Protein AF-A0A2V9JWK2-F1 (afdb_monomer_lite)

Sequence (84 aa):
HETFLTDVEEELLKLGADVNARNKDGETPIFTTVDDDAIPLFIEHGADLTIRNNKGETVMEAAKEKGPLREEAFRKAIQKLNQR

pLDDT: mean 85.66, std 12.1, range [39.34, 97.56]

Foldseek 3Di:
DPDPVLVVLLVCLVVVNDQCDQDPQQDGPLLVDPDLVNLLVSVVSPRDQCGAGNVRDGSLRSQVVVHDVSNVSNVVSVVVVVVD

Structure (mmCIF, N/CA/C/O backbone):
data_AF-A0A2V9JWK2-F1
#
_entry.id   AF-A0A2V9JWK2-F1
#
loop_
_atom_site.group_PDB
_atom_site.id
_atom_site.type_symbol
_atom_site.label_atom_id
_atom_site.label_alt_id
_atom_site.label_comp_id
_atom_site.label_asym_id
_atom_site.label_entity_id
_atom_site.label_seq_id
_atom_site.pdbx_PDB_ins_code
_atom_site.Cartn_x
_atom_site.Cartn_y
_atom_site.Cartn_z
_atom_site.occupancy
_atom_site.B_iso_or_equiv
_atom_site.auth_seq_id
_atom_site.auth_comp_id
_atom_site.auth_asym_id
_atom_site.auth_atom_id
_atom_site.pdbx_PDB_model_num
ATOM 1 N N . HIS A 1 1 ? 1.462 22.079 -5.849 1.00 39.34 1 HIS A N 1
ATOM 2 C CA . HIS A 1 1 ? 2.629 21.393 -6.424 1.00 39.34 1 HIS A CA 1
ATOM 3 C C . HIS A 1 1 ? 2.171 19.977 -6.698 1.00 39.34 1 HIS A C 1
ATOM 5 O O . HIS A 1 1 ? 2.160 19.184 -5.771 1.00 39.34 1 HIS A O 1
ATOM 11 N N . GLU A 1 2 ? 1.657 19.727 -7.902 1.00 42.12 2 GLU A N 1
ATOM 12 C CA . GLU A 1 2 ? 1.325 18.373 -8.361 1.00 42.12 2 GLU A CA 1
ATOM 13 C C . GLU A 1 2 ? 2.629 17.578 -8.435 1.00 42.12 2 GLU A C 1
ATOM 15 O O . GLU A 1 2 ? 3.614 18.013 -9.040 1.00 42.12 2 GLU A O 1
ATOM 20 N N . THR A 1 3 ? 2.683 16.494 -7.673 1.00 47.03 3 THR A N 1
ATOM 21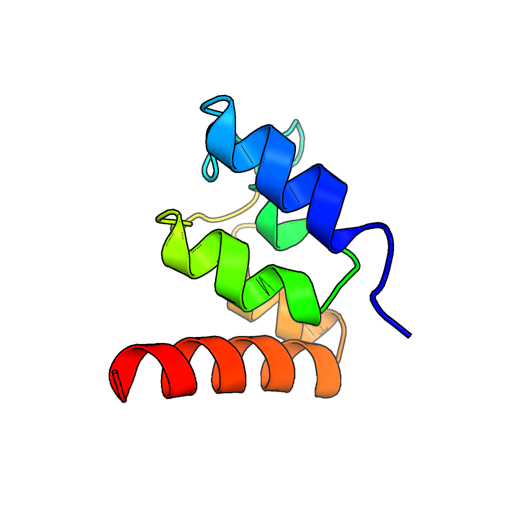 C CA . THR A 1 3 ? 3.843 15.629 -7.523 1.00 47.03 3 THR A CA 1
ATOM 22 C C . THR A 1 3 ? 3.942 14.725 -8.747 1.00 47.03 3 THR A C 1
ATOM 24 O O . THR A 1 3 ? 3.148 13.810 -8.925 1.00 47.03 3 THR A O 1
ATOM 27 N N . PHE A 1 4 ? 4.984 14.961 -9.548 1.00 56.50 4 PHE A N 1
ATOM 28 C CA . PHE A 1 4 ? 5.419 14.224 -10.750 1.00 56.50 4 PHE A CA 1
ATOM 29 C C . PHE A 1 4 ? 5.437 12.679 -10.643 1.00 56.50 4 PHE A C 1
ATOM 31 O O . PHE A 1 4 ? 5.669 11.999 -11.638 1.00 56.50 4 PHE A O 1
ATOM 38 N N . LEU A 1 5 ? 5.294 12.118 -9.438 1.00 58.81 5 LEU A N 1
ATOM 39 C CA . LEU A 1 5 ? 5.308 10.677 -9.184 1.00 58.81 5 LEU A CA 1
ATOM 40 C C . LEU A 1 5 ? 3.924 10.041 -9.365 1.00 58.81 5 LEU A C 1
ATOM 42 O O . LEU A 1 5 ? 3.845 8.939 -9.905 1.00 58.81 5 LEU A O 1
ATOM 46 N N . THR A 1 6 ? 2.854 10.761 -9.007 1.00 63.94 6 THR A N 1
ATOM 47 C CA . THR A 1 6 ? 1.471 10.282 -9.170 1.00 63.94 6 THR A CA 1
ATOM 48 C C . THR A 1 6 ? 1.113 10.059 -10.639 1.00 63.94 6 THR A C 1
ATOM 50 O O . THR A 1 6 ? 0.492 9.050 -10.961 1.00 63.94 6 THR A O 1
ATOM 53 N N . ASP A 1 7 ? 1.605 10.917 -11.538 1.00 71.31 7 ASP A N 1
ATOM 54 C CA . ASP A 1 7 ? 1.389 10.791 -12.985 1.00 71.31 7 ASP A CA 1
ATOM 55 C C . ASP A 1 7 ? 1.976 9.487 -13.551 1.00 71.31 7 ASP A C 1
ATOM 57 O O . ASP A 1 7 ? 1.346 8.820 -14.370 1.00 71.31 7 ASP A O 1
ATOM 61 N N . VAL A 1 8 ? 3.171 9.090 -13.094 1.00 71.94 8 VAL A N 1
ATOM 62 C CA . VAL A 1 8 ? 3.838 7.862 -13.559 1.00 71.94 8 VAL A CA 1
ATOM 63 C C . VAL A 1 8 ? 3.110 6.625 -13.043 1.00 71.94 8 VAL A C 1
ATOM 65 O O . VAL A 1 8 ? 2.906 5.674 -13.796 1.00 71.94 8 VAL A O 1
ATOM 68 N N . GLU A 1 9 ? 2.706 6.621 -11.772 1.00 73.00 9 GLU A N 1
ATOM 69 C CA . GLU A 1 9 ? 1.916 5.523 -11.210 1.00 73.00 9 GLU A CA 1
ATOM 70 C C . GLU A 1 9 ? 0.553 5.425 -11.915 1.00 73.00 9 GLU A C 1
ATOM 72 O O . GLU A 1 9 ? 0.153 4.333 -12.309 1.00 73.00 9 GLU A O 1
ATOM 77 N N . GLU A 1 10 ? -0.120 6.545 -12.188 1.00 74.19 10 GLU A N 1
ATOM 78 C CA . GLU A 1 10 ? -1.393 6.573 -12.918 1.00 74.19 10 GLU A CA 1
ATOM 79 C C . GLU A 1 10 ? -1.255 6.082 -14.359 1.00 74.19 10 GLU A C 1
ATOM 81 O O . GLU A 1 10 ? -2.082 5.299 -14.831 1.00 74.19 10 GLU A O 1
ATOM 86 N N . GLU A 1 11 ? -0.208 6.495 -15.068 1.00 75.75 11 GLU A N 1
ATOM 87 C CA . GLU A 1 11 ? 0.035 6.061 -16.440 1.00 75.75 11 GLU A CA 1
ATOM 88 C C . GLU A 1 11 ? 0.358 4.562 -16.505 1.00 75.75 11 GLU A C 1
ATOM 90 O O . GLU A 1 11 ? -0.202 3.849 -17.338 1.00 75.75 11 GLU A O 1
ATOM 95 N N . LEU A 1 12 ? 1.167 4.040 -15.578 1.00 75.38 12 LEU A N 1
ATOM 96 C CA . LEU A 1 12 ? 1.446 2.604 -15.483 1.00 75.38 12 LEU A CA 1
ATOM 97 C C . LEU A 1 12 ? 0.173 1.792 -15.208 1.00 75.38 12 LEU A C 1
ATOM 99 O O . LEU A 1 12 ? -0.054 0.762 -15.845 1.00 75.38 12 LEU A O 1
ATOM 103 N N . LEU A 1 13 ? -0.681 2.270 -14.303 1.00 78.19 13 LEU A N 1
ATOM 104 C CA . LEU A 1 13 ? -1.958 1.632 -13.985 1.00 78.19 13 LEU A CA 1
ATOM 105 C C . LEU A 1 13 ? -2.920 1.656 -15.183 1.00 78.19 13 LEU A C 1
ATOM 107 O O . LEU A 1 13 ? -3.532 0.634 -15.501 1.00 78.19 13 LEU A O 1
ATOM 111 N N . LYS A 1 14 ? -2.977 2.770 -15.926 1.00 75.00 14 LYS A N 1
ATOM 112 C CA . LYS A 1 14 ? -3.740 2.881 -17.185 1.00 75.00 14 LYS A CA 1
ATOM 113 C C . LYS A 1 14 ? -3.224 1.951 -18.281 1.00 75.00 14 LYS A C 1
ATOM 115 O O . LYS A 1 14 ? -4.016 1.463 -19.085 1.00 75.00 14 LYS A O 1
ATOM 120 N N . LEU A 1 15 ? -1.921 1.681 -18.312 1.00 78.44 15 LEU A N 1
ATOM 121 C CA . LEU A 1 15 ? -1.297 0.743 -19.249 1.00 78.44 15 LEU A CA 1
ATOM 122 C C . LEU A 1 15 ? -1.526 -0.734 -18.877 1.00 78.44 15 LEU A C 1
ATOM 124 O O . LEU A 1 15 ? -1.014 -1.623 -19.558 1.00 78.44 15 LEU A O 1
ATOM 128 N N . GLY A 1 16 ? -2.321 -1.010 -17.837 1.00 76.88 16 GLY A N 1
ATOM 129 C CA . GLY A 1 16 ? -2.678 -2.363 -17.418 1.00 76.88 16 GLY A CA 1
ATOM 130 C C . GLY A 1 16 ? -1.636 -3.012 -16.514 1.00 76.88 16 GLY A C 1
ATOM 131 O O . GLY A 1 16 ? -1.552 -4.241 -16.477 1.00 76.88 16 GLY A O 1
ATOM 132 N N . ALA A 1 17 ? -0.830 -2.216 -15.802 1.00 84.50 17 ALA A N 1
ATOM 133 C CA . ALA A 1 17 ? 0.022 -2.749 -14.749 1.00 84.50 17 ALA A CA 1
ATOM 134 C C . ALA A 1 17 ? -0.829 -3.495 -13.711 1.00 84.50 17 ALA A C 1
ATOM 136 O O . ALA A 1 17 ? -1.831 -2.983 -13.210 1.00 84.50 17 ALA A O 1
ATOM 137 N N . ASP A 1 18 ? -0.412 -4.716 -13.381 1.00 89.19 18 ASP A N 1
ATOM 138 C CA . ASP A 1 18 ? -1.074 -5.517 -12.360 1.00 89.19 18 ASP A CA 1
ATOM 139 C C . ASP A 1 18 ? -0.787 -4.930 -10.970 1.00 89.19 18 ASP A C 1
ATOM 141 O O . ASP A 1 18 ? 0.313 -5.052 -10.425 1.00 89.19 18 ASP A O 1
ATOM 145 N N . VAL A 1 19 ? -1.810 -4.300 -10.390 1.00 91.88 19 VAL A N 1
ATOM 146 C CA . VAL A 1 19 ? -1.790 -3.667 -9.059 1.00 91.88 19 VAL A CA 1
ATOM 147 C C . VAL A 1 19 ? -1.536 -4.648 -7.918 1.00 91.88 19 VAL A C 1
ATOM 149 O O . VAL A 1 19 ? -1.206 -4.231 -6.808 1.00 91.88 19 VAL A O 1
ATOM 152 N N . ASN A 1 20 ? -1.675 -5.945 -8.194 1.00 94.31 20 ASN A N 1
ATOM 153 C CA . ASN A 1 20 ? -1.500 -7.041 -7.253 1.00 94.31 20 ASN A CA 1
ATOM 154 C C . ASN A 1 20 ? -0.279 -7.911 -7.587 1.00 94.31 20 ASN A C 1
ATOM 156 O O . ASN A 1 20 ? -0.057 -8.933 -6.930 1.00 94.31 20 ASN A O 1
ATOM 160 N N . ALA A 1 21 ? 0.544 -7.504 -8.561 1.00 93.69 21 ALA A N 1
ATOM 161 C CA . ALA A 1 21 ? 1.776 -8.202 -8.898 1.00 93.69 21 ALA A CA 1
ATOM 162 C C . ALA A 1 21 ? 2.713 -8.247 -7.690 1.00 93.69 21 ALA A C 1
ATOM 164 O O . ALA A 1 21 ? 3.001 -7.231 -7.069 1.00 93.69 21 ALA A O 1
ATOM 165 N N . ARG A 1 22 ? 3.226 -9.429 -7.355 1.00 94.50 22 ARG A N 1
ATOM 166 C CA . ARG A 1 22 ? 4.091 -9.600 -6.183 1.00 94.50 22 ARG A CA 1
ATOM 167 C C . ARG A 1 22 ? 5.555 -9.519 -6.587 1.00 94.50 22 ARG A C 1
ATOM 169 O O . ARG A 1 22 ? 5.995 -10.231 -7.490 1.00 94.50 22 ARG A O 1
ATOM 176 N N . ASN A 1 23 ? 6.319 -8.677 -5.899 1.00 93.69 23 ASN A N 1
ATOM 177 C CA . ASN A 1 23 ? 7.770 -8.639 -6.034 1.00 93.69 23 ASN A CA 1
ATOM 178 C C . ASN A 1 23 ? 8.424 -9.863 -5.344 1.00 93.69 23 ASN A C 1
ATOM 180 O O . ASN A 1 23 ? 7.752 -10.740 -4.795 1.00 93.69 23 ASN A O 1
ATOM 184 N N . LYS A 1 24 ? 9.761 -9.919 -5.341 1.00 96.62 24 LYS A N 1
ATOM 185 C CA . LYS A 1 24 ? 10.544 -10.999 -4.701 1.00 96.62 24 LYS A CA 1
ATOM 186 C C . LYS A 1 24 ? 10.284 -11.159 -3.193 1.00 96.62 24 LYS A C 1
ATOM 188 O O . LYS A 1 24 ? 10.479 -12.245 -2.655 1.00 96.62 24 LYS A O 1
ATOM 193 N N . ASP A 1 25 ? 9.839 -10.095 -2.533 1.00 95.44 25 ASP A N 1
ATOM 194 C CA . ASP A 1 25 ? 9.525 -10.041 -1.106 1.00 95.44 25 ASP A CA 1
ATOM 195 C C . ASP A 1 25 ? 8.038 -10.352 -0.841 1.00 95.44 25 ASP A C 1
ATOM 197 O O . ASP A 1 25 ? 7.568 -10.322 0.297 1.00 95.44 25 ASP A O 1
ATOM 201 N N . GLY A 1 26 ? 7.294 -10.721 -1.890 1.00 95.50 26 GLY A N 1
ATOM 202 C CA . GLY A 1 26 ? 5.874 -11.048 -1.832 1.00 95.50 26 GLY A CA 1
ATOM 203 C C . GLY A 1 26 ? 4.969 -9.822 -1.724 1.00 95.50 26 GLY A C 1
ATOM 204 O O . GLY A 1 26 ? 3.770 -9.993 -1.510 1.00 95.50 26 GLY A O 1
ATOM 205 N N . GLU A 1 27 ? 5.533 -8.623 -1.849 1.00 95.56 27 GLU A N 1
ATOM 206 C CA . GLU A 1 27 ? 4.864 -7.336 -1.701 1.00 95.56 27 GLU A CA 1
ATOM 207 C C . GLU A 1 27 ? 4.225 -6.903 -3.024 1.00 95.56 27 GLU A C 1
ATOM 209 O O . GLU A 1 27 ? 4.832 -7.049 -4.087 1.00 95.56 27 GLU A O 1
ATOM 214 N N . THR A 1 28 ? 3.015 -6.350 -2.959 1.00 94.31 28 THR A N 1
ATOM 215 C CA . THR A 1 28 ? 2.357 -5.700 -4.104 1.00 94.31 28 THR A CA 1
ATOM 216 C C . THR A 1 28 ? 2.812 -4.239 -4.245 1.00 94.31 28 THR A C 1
ATOM 218 O O . THR A 1 28 ? 3.322 -3.681 -3.270 1.00 94.31 28 THR A O 1
ATOM 221 N N . PRO A 1 29 ? 2.639 -3.573 -5.407 1.00 92.75 29 PRO A N 1
ATOM 222 C CA . PRO A 1 29 ? 3.063 -2.185 -5.631 1.00 92.75 29 PRO A CA 1
ATOM 223 C C . PRO A 1 29 ? 2.721 -1.211 -4.492 1.00 92.75 29 PRO A C 1
ATOM 225 O O . PRO A 1 29 ? 3.557 -0.397 -4.092 1.00 92.75 29 PRO A O 1
ATOM 228 N N . ILE A 1 30 ? 1.537 -1.360 -3.890 1.00 92.69 30 ILE A N 1
ATOM 229 C CA . ILE A 1 30 ? 1.063 -0.513 -2.788 1.00 92.69 30 ILE A CA 1
ATOM 230 C C . ILE A 1 30 ? 1.857 -0.681 -1.471 1.00 92.69 30 ILE A C 1
ATOM 232 O O . ILE A 1 30 ? 1.889 0.234 -0.650 1.00 92.69 30 ILE A O 1
ATOM 236 N N . PHE A 1 31 ? 2.571 -1.794 -1.252 1.00 92.81 31 PHE A N 1
ATOM 237 C CA . PHE A 1 31 ? 3.525 -1.911 -0.131 1.00 92.81 31 PHE A CA 1
ATOM 238 C C . PHE A 1 31 ? 4.737 -0.993 -0.317 1.00 92.81 31 PHE A C 1
ATOM 240 O O . PHE A 1 31 ? 5.255 -0.418 0.654 1.00 92.81 31 PHE A O 1
ATOM 247 N N . THR A 1 32 ? 5.194 -0.879 -1.565 1.00 88.12 32 THR A N 1
ATOM 248 C CA . THR A 1 32 ? 6.435 -0.194 -1.937 1.00 88.12 32 THR A CA 1
ATOM 249 C C . THR A 1 32 ? 6.243 1.266 -2.319 1.00 88.12 32 THR A C 1
ATOM 251 O O . THR A 1 32 ? 7.238 1.986 -2.363 1.00 88.12 32 THR A O 1
ATOM 254 N N . THR A 1 33 ? 5.005 1.721 -2.552 1.00 86.50 33 THR A N 1
ATOM 255 C CA . THR A 1 33 ? 4.740 3.125 -2.899 1.00 86.50 33 THR A CA 1
ATOM 256 C C . THR A 1 33 ? 5.325 4.064 -1.845 1.00 86.50 33 THR A C 1
ATOM 258 O O . THR A 1 33 ? 5.254 3.804 -0.642 1.00 86.50 33 THR A O 1
ATOM 261 N N . VAL A 1 34 ? 5.971 5.139 -2.270 1.00 79.75 34 VAL A N 1
ATOM 262 C CA . VAL A 1 34 ? 6.557 6.130 -1.356 1.00 79.75 34 VAL A CA 1
ATOM 263 C C . VAL A 1 34 ? 5.636 7.323 -1.151 1.00 79.75 34 VAL A C 1
ATOM 265 O O . VAL A 1 34 ? 5.784 8.011 -0.145 1.00 79.75 34 VAL A O 1
ATOM 268 N N . ASP A 1 35 ? 4.693 7.529 -2.069 1.00 84.12 35 ASP A N 1
ATOM 269 C CA . ASP A 1 35 ? 3.774 8.655 -2.068 1.00 84.12 35 ASP A CA 1
ATOM 270 C C . ASP A 1 35 ? 2.441 8.242 -1.438 1.00 84.12 35 ASP A C 1
ATOM 272 O O . ASP A 1 35 ? 1.769 7.309 -1.883 1.00 84.12 35 ASP A O 1
ATOM 276 N N . ASP A 1 36 ? 2.063 8.933 -0.369 1.00 86.56 36 ASP A N 1
ATOM 277 C CA . ASP A 1 36 ? 0.793 8.684 0.300 1.00 86.56 36 ASP A CA 1
ATOM 278 C C . ASP A 1 36 ? -0.394 9.160 -0.566 1.00 86.56 36 ASP A C 1
ATOM 280 O O . ASP A 1 36 ? -1.493 8.607 -0.450 1.00 86.56 36 ASP A O 1
ATOM 284 N N . ASP A 1 37 ? -0.175 10.110 -1.486 1.00 85.38 37 ASP A N 1
ATOM 285 C CA . ASP A 1 37 ? -1.192 10.595 -2.430 1.00 85.38 37 ASP A CA 1
ATOM 286 C C . ASP A 1 37 ? -1.495 9.581 -3.548 1.00 85.38 37 ASP A C 1
ATOM 288 O O . ASP A 1 37 ? -2.558 9.645 -4.171 1.00 85.38 37 ASP A O 1
ATOM 292 N N . ALA A 1 38 ? -0.621 8.591 -3.752 1.00 87.12 38 ALA A N 1
ATOM 293 C CA . ALA A 1 38 ? -0.835 7.493 -4.691 1.00 87.12 38 ALA A CA 1
ATOM 294 C C . ALA A 1 38 ? -1.659 6.338 -4.102 1.00 87.12 38 ALA A C 1
ATOM 296 O O . ALA A 1 38 ? -2.238 5.538 -4.838 1.00 87.12 38 ALA A O 1
ATOM 297 N N . ILE A 1 39 ? -1.770 6.242 -2.772 1.00 90.19 39 ILE A N 1
ATOM 298 C CA . ILE A 1 39 ? -2.536 5.178 -2.102 1.00 90.19 39 ILE A CA 1
ATOM 299 C C . ILE A 1 39 ? -3.993 5.111 -2.607 1.00 90.19 39 ILE A C 1
ATOM 301 O O . ILE A 1 39 ? -4.439 4.012 -2.950 1.00 90.19 39 ILE A O 1
ATOM 305 N N . PRO A 1 40 ? -4.755 6.225 -2.702 1.00 89.06 40 PRO A N 1
ATOM 306 C CA . PRO A 1 40 ? -6.110 6.197 -3.252 1.00 89.06 40 PRO A CA 1
ATOM 307 C C 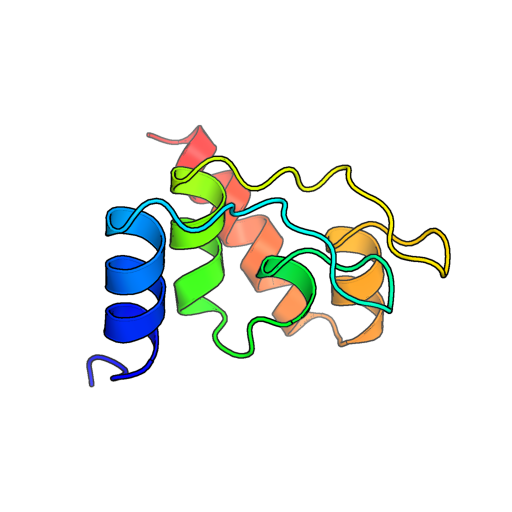. PRO A 1 40 ? -6.161 5.664 -4.684 1.00 89.06 40 PRO A C 1
ATOM 309 O O . PRO A 1 40 ? -7.061 4.893 -4.998 1.00 89.06 40 PRO A O 1
ATOM 312 N N . LEU A 1 41 ? -5.187 6.024 -5.522 1.00 88.50 41 LEU A N 1
ATOM 313 C CA . LEU A 1 41 ? -5.115 5.609 -6.920 1.00 88.50 41 LEU A CA 1
ATOM 314 C C . LEU A 1 41 ? -4.961 4.086 -7.045 1.00 88.50 41 LEU A C 1
ATOM 316 O O . LEU A 1 41 ? -5.690 3.459 -7.812 1.00 88.50 41 LEU A O 1
ATOM 320 N N . PHE A 1 42 ? -4.078 3.473 -6.250 1.00 90.25 42 PHE A N 1
ATOM 321 C CA . PHE A 1 42 ? -3.937 2.014 -6.218 1.00 90.25 42 PHE A CA 1
ATOM 322 C C . PHE A 1 42 ? -5.226 1.319 -5.761 1.00 90.25 42 PHE A C 1
ATOM 324 O O . PHE A 1 42 ? -5.621 0.312 -6.350 1.00 90.25 42 PHE A O 1
ATOM 331 N N . ILE A 1 43 ? -5.907 1.848 -4.737 1.00 90.44 43 ILE A N 1
ATOM 332 C CA . ILE A 1 43 ? -7.164 1.258 -4.247 1.00 90.44 43 ILE A CA 1
ATOM 333 C C . ILE A 1 43 ? -8.278 1.402 -5.297 1.00 90.44 43 ILE A C 1
ATOM 335 O O . ILE A 1 43 ? -9.011 0.444 -5.534 1.00 90.44 43 ILE A O 1
ATOM 339 N N . GLU A 1 44 ? -8.380 2.552 -5.973 1.00 88.69 44 GLU A N 1
ATOM 340 C CA . GLU A 1 44 ? -9.327 2.774 -7.079 1.00 88.69 44 GLU A CA 1
ATOM 341 C C . GLU A 1 44 ? -9.103 1.797 -8.245 1.00 88.69 44 GLU A C 1
ATOM 343 O O . GLU A 1 44 ? -10.067 1.357 -8.870 1.00 88.69 44 GLU A O 1
ATOM 348 N N . HIS A 1 45 ? -7.853 1.400 -8.493 1.00 89.12 45 HIS A N 1
ATOM 349 C CA . HIS A 1 45 ? -7.489 0.412 -9.514 1.00 89.12 45 HIS A CA 1
ATOM 350 C C . HIS A 1 45 ? -7.562 -1.048 -9.027 1.00 89.12 45 HIS A C 1
ATOM 352 O O . HIS A 1 45 ? -7.163 -1.956 -9.754 1.00 89.12 45 HIS A O 1
ATOM 358 N N . GLY A 1 46 ? -8.102 -1.307 -7.829 1.00 90.25 46 GLY A N 1
ATOM 359 C CA . GLY A 1 46 ? -8.370 -2.663 -7.340 1.00 90.25 46 GLY A CA 1
ATOM 360 C C . GLY A 1 46 ? -7.211 -3.331 -6.595 1.00 90.25 46 GLY A C 1
ATOM 361 O O . GLY A 1 46 ? -7.107 -4.561 -6.605 1.00 90.25 46 GLY A O 1
ATOM 362 N N . ALA A 1 47 ? -6.337 -2.550 -5.951 1.00 93.00 47 ALA A N 1
ATOM 363 C CA . ALA A 1 47 ? -5.309 -3.098 -5.070 1.00 93.00 47 ALA A CA 1
ATOM 364 C C . ALA A 1 47 ? -5.928 -3.904 -3.913 1.00 93.00 47 ALA A C 1
ATOM 366 O O . ALA A 1 47 ? -6.723 -3.395 -3.119 1.00 93.00 47 ALA A O 1
ATOM 367 N N . ASP A 1 48 ? -5.524 -5.167 -3.796 1.00 94.06 48 ASP A N 1
ATOM 368 C CA . ASP A 1 48 ? -5.951 -6.083 -2.749 1.00 94.06 48 ASP A CA 1
ATOM 369 C C . ASP A 1 48 ? -5.090 -5.892 -1.492 1.00 94.06 48 ASP A C 1
ATOM 371 O O . ASP A 1 48 ? -3.952 -6.358 -1.381 1.00 94.06 48 ASP A O 1
ATOM 375 N N . LEU A 1 49 ? -5.669 -5.201 -0.509 1.00 93.50 49 LEU A N 1
ATOM 376 C CA . LEU A 1 49 ? -5.031 -4.906 0.776 1.00 93.50 49 LEU A CA 1
ATOM 377 C C . LEU A 1 49 ? -4.917 -6.137 1.696 1.00 93.50 49 LEU A C 1
ATOM 379 O O . LEU A 1 49 ? -4.317 -6.040 2.769 1.00 93.50 49 LEU A O 1
ATOM 383 N N . THR A 1 50 ? -5.502 -7.277 1.311 1.00 95.00 50 THR A N 1
ATOM 384 C CA . THR A 1 50 ? -5.477 -8.528 2.083 1.00 95.00 50 THR A CA 1
ATOM 385 C C . THR A 1 50 ? -4.273 -9.410 1.755 1.00 95.00 50 THR A C 1
ATOM 387 O O . THR A 1 50 ? -3.960 -10.326 2.523 1.00 95.00 50 THR A O 1
ATOM 390 N N . ILE A 1 51 ? -3.556 -9.119 0.660 1.00 95.69 51 ILE A N 1
ATOM 391 C CA . ILE A 1 51 ? -2.351 -9.854 0.270 1.00 95.69 51 ILE A CA 1
ATOM 392 C C . ILE A 1 51 ? -1.276 -9.698 1.347 1.00 95.69 51 ILE A C 1
ATOM 394 O O . ILE A 1 51 ? -0.995 -8.599 1.828 1.00 95.69 51 ILE A O 1
ATOM 398 N N . ARG A 1 52 ? -0.654 -10.827 1.704 1.00 96.69 52 ARG A N 1
ATOM 399 C CA . ARG A 1 52 ? 0.450 -10.885 2.662 1.00 96.69 52 ARG A CA 1
ATOM 400 C C . ARG A 1 52 ? 1.799 -10.979 1.949 1.00 96.69 52 ARG A C 1
ATOM 402 O O . ARG A 1 52 ? 1.971 -11.784 1.025 1.00 96.69 52 ARG A O 1
ATOM 409 N N . ASN A 1 53 ? 2.763 -10.185 2.408 1.00 96.00 53 ASN A N 1
ATOM 410 C CA . ASN A 1 53 ? 4.160 -10.294 1.992 1.00 96.00 53 ASN A CA 1
ATOM 411 C C . ASN A 1 53 ? 4.797 -11.594 2.532 1.00 96.00 53 ASN A C 1
ATOM 413 O O . ASN A 1 53 ? 4.169 -12.372 3.255 1.00 96.00 53 ASN A O 1
ATOM 417 N N . ASN A 1 54 ? 6.066 -11.842 2.208 1.00 97.56 54 ASN A N 1
ATOM 418 C CA . ASN A 1 54 ? 6.780 -13.042 2.663 1.00 97.56 54 ASN A CA 1
ATOM 419 C C . ASN A 1 54 ? 7.035 -13.077 4.181 1.00 97.56 54 ASN A C 1
ATOM 421 O O . ASN A 1 54 ? 7.366 -14.133 4.716 1.00 97.56 54 ASN A O 1
ATOM 425 N N . LYS A 1 55 ? 6.862 -11.951 4.884 1.00 95.19 55 LYS A N 1
ATOM 426 C CA . LYS A 1 55 ? 6.875 -11.887 6.354 1.00 95.19 55 LYS A CA 1
ATOM 427 C C . LYS A 1 55 ? 5.512 -12.217 6.970 1.00 95.19 55 LYS A C 1
ATOM 429 O O . LYS A 1 55 ? 5.396 -12.300 8.187 1.00 95.19 55 LYS A O 1
ATOM 434 N N . GLY A 1 56 ? 4.490 -12.432 6.142 1.00 96.25 56 GLY A N 1
ATOM 435 C CA . GLY A 1 56 ? 3.126 -12.683 6.585 1.00 96.25 56 GLY A CA 1
ATOM 436 C C . GLY A 1 56 ? 2.351 -11.412 6.927 1.00 96.25 56 GLY A C 1
ATOM 437 O O . GLY A 1 56 ? 1.292 -11.529 7.529 1.00 96.25 56 GLY A O 1
ATOM 438 N N . GLU A 1 57 ? 2.824 -10.227 6.544 1.00 95.81 57 GLU A N 1
ATOM 439 C CA . GLU A 1 57 ? 2.191 -8.938 6.846 1.00 95.81 57 GLU A CA 1
ATOM 440 C C . GLU A 1 57 ? 1.314 -8.477 5.678 1.00 95.81 57 GLU A C 1
ATOM 442 O O . GLU A 1 57 ? 1.726 -8.540 4.520 1.00 95.81 57 GLU A O 1
ATOM 447 N N . THR A 1 58 ? 0.123 -7.971 5.979 1.00 95.75 58 THR A N 1
ATOM 448 C CA . THR A 1 58 ? -0.695 -7.169 5.053 1.00 95.75 58 THR A CA 1
ATOM 449 C C . THR A 1 58 ? -0.111 -5.767 4.883 1.00 95.75 58 THR A C 1
ATOM 451 O O . THR A 1 58 ? 0.673 -5.304 5.714 1.00 95.75 58 THR A O 1
ATOM 454 N N . VAL A 1 59 ? -0.539 -5.036 3.849 1.00 94.38 59 VAL A N 1
ATOM 455 C CA . VAL A 1 59 ? -0.062 -3.658 3.624 1.00 94.38 59 VAL A CA 1
ATOM 456 C C . VAL A 1 59 ? -0.392 -2.732 4.801 1.00 94.38 59 VAL A C 1
ATOM 458 O O . VAL A 1 59 ? 0.412 -1.877 5.164 1.00 94.38 59 VAL A O 1
ATOM 461 N N . MET A 1 60 ? -1.534 -2.953 5.458 1.00 93.06 60 MET A N 1
ATOM 462 C CA . MET A 1 60 ? -1.946 -2.220 6.660 1.00 93.06 60 MET A CA 1
ATOM 463 C C . MET A 1 60 ? -1.051 -2.526 7.866 1.00 93.06 60 MET A C 1
ATOM 465 O O . MET A 1 60 ? -0.734 -1.625 8.640 1.00 93.06 60 MET A O 1
ATOM 469 N N . GLU A 1 61 ? -0.656 -3.788 8.048 1.00 93.88 61 GLU A N 1
ATOM 470 C CA . GLU A 1 61 ? 0.273 -4.196 9.111 1.00 93.88 61 GLU A CA 1
ATOM 471 C C . GLU A 1 61 ? 1.666 -3.600 8.859 1.00 93.88 61 GLU A C 1
ATOM 473 O O . GLU A 1 61 ? 2.221 -2.955 9.744 1.00 93.88 61 GLU A O 1
ATOM 478 N N . ALA A 1 62 ? 2.175 -3.685 7.627 1.00 92.31 62 ALA A N 1
ATOM 479 C CA . ALA A 1 62 ? 3.447 -3.071 7.250 1.00 92.31 62 ALA A CA 1
ATOM 480 C C . ALA A 1 62 ? 3.430 -1.530 7.367 1.00 92.31 62 ALA A C 1
ATOM 482 O O . ALA A 1 62 ? 4.436 -0.917 7.726 1.00 92.31 62 ALA A O 1
ATOM 483 N N . ALA A 1 63 ? 2.295 -0.877 7.089 1.00 91.06 63 ALA A N 1
ATOM 484 C CA . ALA A 1 63 ? 2.142 0.570 7.251 1.00 91.06 63 ALA A CA 1
ATOM 485 C C . ALA A 1 63 ? 2.256 1.010 8.720 1.00 91.06 63 ALA A C 1
ATOM 487 O O . ALA A 1 63 ? 2.880 2.035 8.992 1.00 91.06 63 ALA A O 1
ATOM 488 N N . LYS A 1 64 ? 1.715 0.221 9.660 1.00 90.75 64 LYS A N 1
ATOM 489 C CA 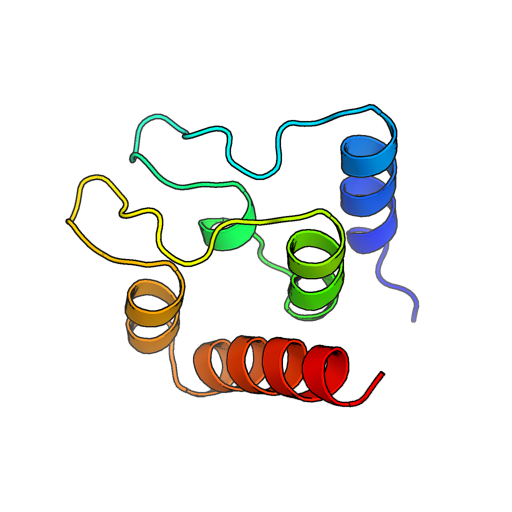. LYS A 1 64 ? 1.835 0.479 11.106 1.00 90.75 64 LYS A CA 1
ATOM 490 C C . LYS A 1 64 ? 3.285 0.461 11.573 1.00 90.75 64 LYS A C 1
ATOM 492 O O . LYS A 1 64 ? 3.690 1.361 12.302 1.00 90.75 64 LYS A O 1
ATOM 497 N N . GLU A 1 65 ? 4.063 -0.511 11.100 1.00 87.94 65 GLU A N 1
ATOM 498 C CA . GLU A 1 65 ? 5.494 -0.623 11.414 1.00 87.94 65 GLU A CA 1
ATOM 499 C C . GLU A 1 65 ? 6.301 0.572 10.881 1.00 87.94 65 GLU A C 1
ATOM 501 O O . GLU A 1 65 ? 7.261 1.011 11.512 1.00 87.94 65 GLU A O 1
ATOM 506 N N . LYS A 1 66 ? 5.898 1.149 9.738 1.00 85.38 66 LYS A N 1
ATOM 507 C CA . LYS A 1 66 ? 6.531 2.359 9.181 1.00 85.38 66 LYS A CA 1
ATOM 508 C C . LYS A 1 66 ? 6.194 3.633 9.969 1.00 85.38 66 LYS A C 1
ATOM 510 O O . LYS A 1 66 ? 6.988 4.572 9.951 1.00 85.38 66 LYS A O 1
ATOM 515 N N . GLY A 1 67 ? 5.045 3.683 10.647 1.00 88.81 67 GLY A N 1
ATOM 516 C CA . GLY A 1 67 ? 4.667 4.766 11.557 1.00 88.81 67 GLY A CA 1
ATOM 517 C C . GLY A 1 67 ? 3.210 5.238 11.427 1.00 88.81 67 GLY A C 1
ATOM 518 O O . GLY A 1 67 ? 2.520 4.923 10.456 1.00 88.81 67 GLY A O 1
ATOM 519 N N . PRO A 1 68 ? 2.730 6.053 12.385 1.00 87.88 68 PRO A N 1
ATOM 520 C CA . PRO A 1 68 ? 1.312 6.410 12.499 1.00 87.88 68 PRO A CA 1
ATOM 521 C C . PRO A 1 68 ? 0.785 7.241 11.322 1.00 87.88 68 PRO A C 1
ATOM 523 O O . PRO A 1 68 ? -0.373 7.091 10.946 1.00 87.88 68 PRO A O 1
ATOM 526 N N . LEU A 1 69 ? 1.627 8.080 10.706 1.00 87.50 69 LEU A N 1
ATOM 527 C CA . LEU A 1 69 ? 1.236 8.903 9.553 1.00 87.50 69 LEU A CA 1
ATOM 528 C C . LEU A 1 69 ? 0.886 8.041 8.333 1.00 87.50 69 LEU A C 1
ATOM 530 O O . LEU A 1 69 ? -0.119 8.278 7.667 1.00 87.50 69 LEU A O 1
ATOM 534 N N . ARG A 1 70 ? 1.682 6.993 8.097 1.00 86.88 70 ARG A N 1
ATOM 535 C CA . ARG A 1 70 ? 1.482 6.037 7.006 1.00 86.88 70 ARG A CA 1
ATOM 536 C C . ARG A 1 70 ? 0.185 5.258 7.207 1.00 86.88 70 ARG A C 1
ATOM 538 O O . ARG A 1 70 ? -0.615 5.131 6.286 1.00 86.88 70 ARG A O 1
ATOM 545 N N . GLU A 1 71 ? -0.048 4.759 8.420 1.00 90.12 71 GLU A N 1
ATOM 546 C CA . GLU A 1 71 ? -1.311 4.100 8.763 1.00 90.12 71 GLU A CA 1
ATOM 547 C C . GLU A 1 71 ? -2.515 5.035 8.543 1.00 90.12 71 GLU A C 1
ATOM 549 O O . GLU A 1 71 ? -3.542 4.619 8.000 1.00 90.12 71 GLU A O 1
ATOM 554 N N . GLU A 1 72 ? -2.395 6.302 8.946 1.00 92.06 72 GLU A N 1
ATOM 555 C CA . GLU A 1 72 ? -3.449 7.298 8.776 1.00 92.06 72 GLU A CA 1
ATOM 556 C C . GLU A 1 72 ? -3.756 7.572 7.297 1.00 92.06 72 GLU A C 1
ATOM 558 O O . GLU A 1 72 ? -4.932 7.688 6.943 1.00 92.06 72 GLU A O 1
ATOM 563 N N . ALA A 1 73 ? -2.745 7.607 6.424 1.00 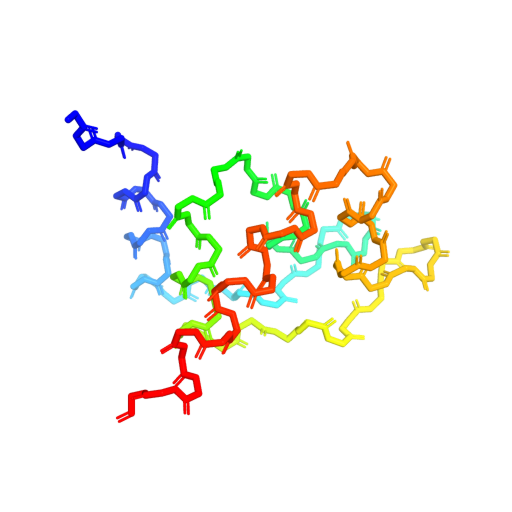90.75 73 ALA A N 1
ATOM 564 C CA . ALA A 1 73 ? -2.931 7.776 4.983 1.00 90.75 73 ALA A CA 1
ATOM 565 C C . ALA A 1 73 ? -3.793 6.653 4.377 1.00 90.75 73 ALA A C 1
ATOM 567 O O . ALA A 1 73 ? -4.800 6.932 3.721 1.00 90.75 73 ALA A O 1
ATOM 568 N N . PHE A 1 74 ? -3.487 5.387 4.688 1.00 91.38 74 PHE A N 1
ATOM 569 C CA . PHE A 1 74 ? -4.311 4.249 4.260 1.00 91.38 74 PHE A CA 1
ATOM 570 C C . PHE A 1 74 ? -5.741 4.329 4.803 1.00 91.38 74 PHE A C 1
ATOM 572 O O . PHE A 1 74 ? -6.704 4.136 4.058 1.00 91.38 74 PHE A O 1
ATOM 579 N N . ARG A 1 75 ? -5.906 4.655 6.092 1.00 91.75 75 ARG A N 1
ATOM 580 C CA . ARG A 1 75 ? -7.238 4.800 6.705 1.00 91.75 75 ARG A CA 1
ATOM 581 C C . ARG A 1 75 ? -8.060 5.893 6.022 1.00 91.75 75 ARG A C 1
ATOM 583 O O . ARG A 1 75 ? -9.232 5.666 5.724 1.00 91.75 75 ARG A O 1
ATOM 590 N N . LYS A 1 76 ? -7.453 7.052 5.745 1.00 91.31 76 LYS A N 1
ATOM 591 C CA . LYS A 1 76 ? -8.098 8.164 5.033 1.00 91.31 76 LYS A CA 1
ATOM 592 C C . LYS A 1 76 ? -8.488 7.773 3.612 1.00 91.31 76 LYS A C 1
ATOM 594 O O . LYS A 1 76 ? -9.606 8.077 3.203 1.00 91.31 76 LYS A O 1
ATOM 599 N N . ALA A 1 77 ? -7.613 7.080 2.883 1.00 90.38 77 ALA A N 1
ATOM 600 C CA . ALA A 1 77 ? -7.893 6.628 1.523 1.00 90.38 77 ALA A CA 1
ATOM 601 C C . ALA A 1 77 ? -9.100 5.672 1.480 1.00 90.38 77 ALA A C 1
ATOM 603 O O . ALA A 1 77 ? -10.048 5.910 0.731 1.00 90.38 77 ALA A O 1
ATOM 604 N N . ILE A 1 78 ? -9.123 4.660 2.356 1.00 88.38 78 ILE A N 1
ATOM 605 C CA . ILE A 1 78 ? -10.237 3.702 2.467 1.00 88.38 78 ILE A CA 1
ATOM 606 C C . ILE A 1 78 ? -11.540 4.416 2.861 1.00 88.38 78 ILE A C 1
ATOM 608 O O . ILE A 1 78 ? -12.594 4.164 2.279 1.00 88.38 78 ILE A O 1
ATOM 612 N N . GLN A 1 79 ? -11.486 5.334 3.832 1.00 89.94 79 GLN A N 1
ATOM 613 C CA . GLN A 1 79 ? -12.663 6.087 4.267 1.00 89.94 79 GLN A CA 1
ATOM 614 C C . GLN A 1 79 ? -13.228 6.972 3.149 1.00 89.94 79 GLN A C 1
ATOM 616 O O . GLN A 1 79 ? -14.442 7.003 2.962 1.00 89.94 79 GLN A O 1
ATOM 621 N N . LYS A 1 80 ? -12.365 7.673 2.404 1.00 85.94 80 LYS A N 1
ATOM 622 C CA . LYS A 1 80 ? -12.763 8.563 1.304 1.00 85.94 80 LYS A CA 1
ATOM 623 C C . LYS A 1 80 ? -13.451 7.799 0.174 1.00 85.94 80 LYS A C 1
ATOM 625 O O . LYS A 1 80 ? -14.384 8.327 -0.419 1.00 85.94 80 LYS A O 1
ATOM 630 N N . LEU A 1 81 ? -13.015 6.571 -0.109 1.00 81.12 81 LEU A N 1
ATOM 631 C CA . LEU A 1 81 ? -13.616 5.726 -1.144 1.00 81.12 81 LEU A CA 1
ATOM 632 C C . LEU A 1 81 ? -14.976 5.159 -0.731 1.00 81.12 81 LEU A C 1
ATOM 634 O O . LEU A 1 81 ? -15.886 5.148 -1.547 1.00 81.12 81 LEU A O 1
ATOM 638 N N . ASN A 1 82 ? -15.159 4.796 0.542 1.00 78.81 82 ASN A N 1
ATOM 639 C CA . ASN A 1 82 ? -16.455 4.334 1.064 1.00 78.81 82 ASN A CA 1
ATOM 640 C C . ASN A 1 82 ? -17.525 5.442 1.167 1.00 78.81 82 ASN A C 1
ATOM 642 O O . ASN A 1 82 ? -18.669 5.157 1.514 1.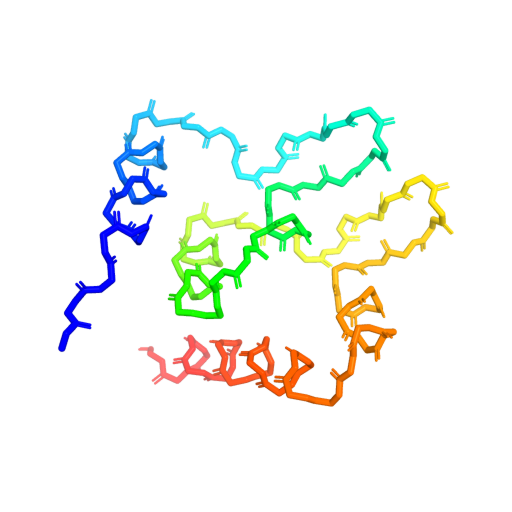00 78.81 82 ASN A O 1
ATOM 646 N N . GLN A 1 83 ? -17.150 6.703 0.942 1.00 77.44 83 GLN A N 1
ATOM 647 C CA . GLN A 1 83 ? -18.043 7.867 0.982 1.00 77.44 83 GLN A CA 1
ATOM 648 C C . GLN A 1 83 ? -18.444 8.378 -0.412 1.00 77.44 83 GLN A C 1
ATOM 650 O O . GLN A 1 83 ? -19.179 9.363 -0.491 1.00 77.44 83 GLN A O 1
ATOM 655 N N . ARG A 1 84 ? -17.942 7.757 -1.487 1.00 62.47 84 ARG A N 1
ATOM 656 C CA . ARG A 1 84 ? -18.328 8.051 -2.875 1.00 62.47 84 ARG A CA 1
ATOM 657 C C . ARG A 1 84 ? -19.492 7.169 -3.310 1.00 62.47 84 ARG A C 1
ATOM 659 O O . ARG A 1 84 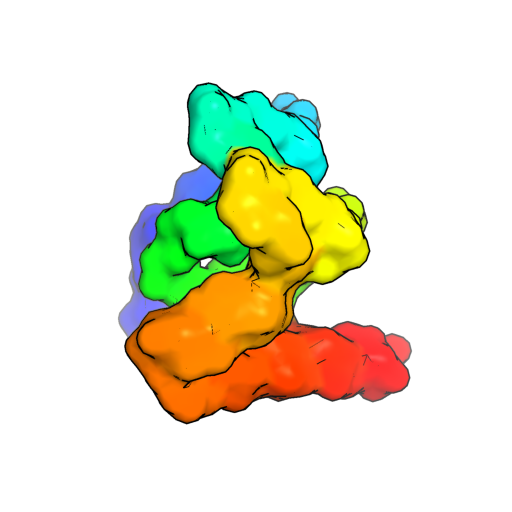? -20.319 7.686 -4.090 1.00 62.47 84 ARG A O 1
#

Radius of gyration: 12.4 Å; chains: 1; bounding box: 29×34×32 Å

Secondary structure (DSSP, 8-state):
---HHHHHHHHHHHTT--TT---TTS--HHHH---GGGHHHHHHTT--TT-B-TTS-BHHHHHHHH-HHHHHHHHHHHHHHTT-